Protein AF-A0A842VAX4-F1 (afdb_monomer)

Mean predicted aligned error: 12.34 Å

Sequence (120 aa):
MDNDHISPERADEILGNLKPKIVEIISPEQAKEFYLALPQMYAELTPVTNKFEIQEEEALDKVLTLLLDEIMDKQDFDLASEIMEKIQNSDDQKKLIDELQNKFPAEFQICLKRFSQKFA

Foldseek 3Di:
DDPLDDDPVNVCVLCVVCVVVVVVDDDPVSVLVSLCCVCVVPVSSVVVNVVVVVVVVVLLVQLLVQLLVLCVVVVVVVVSVVSVVCVVPDPDSVVSLVVCCVVPVPSSVVSVVVCVVVPD

Radius of gyration: 19.37 Å; Cα contacts (8 Å, |Δi|>4): 53; chains: 1; bounding box: 34×35×56 Å

Secondary structure (DSSP, 8-state):
-------HHHHHHHHHHHHHHHHT--SHHHHHHHHHHHHHH-GGGHHHHHHHHHHHHHHHHHHHHHHHHHHHHTT-HHHHHHHHHHHHH-S-HHHHHHHHHHH-HHHHHHHHHHHHHHH-

Structure (mmCIF, N/CA/C/O backbone):
data_AF-A0A842V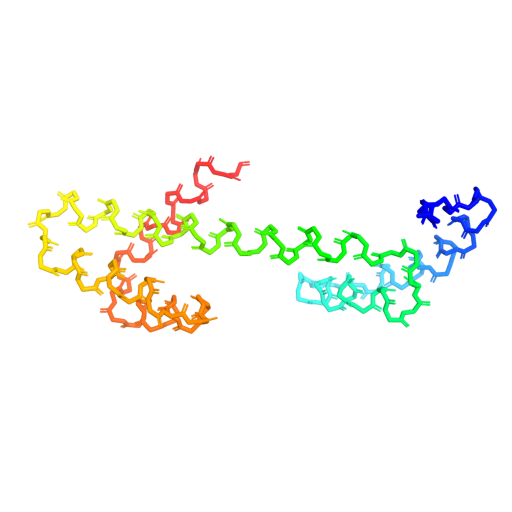AX4-F1
#
_entry.id   AF-A0A842VAX4-F1
#
loop_
_atom_site.group_PDB
_atom_site.id
_atom_site.type_symbol
_atom_site.label_atom_id
_atom_site.label_alt_id
_atom_site.label_comp_id
_atom_site.label_asym_id
_atom_site.label_entity_id
_atom_site.label_seq_id
_atom_site.pdbx_PDB_ins_code
_atom_site.Cartn_x
_atom_site.Cartn_y
_atom_site.Cartn_z
_atom_site.occupancy
_atom_site.B_iso_or_equiv
_atom_site.auth_seq_id
_atom_site.auth_comp_id
_atom_site.auth_asym_id
_atom_site.auth_atom_id
_atom_site.pdbx_PDB_model_num
ATOM 1 N N . MET A 1 1 ? 17.385 21.303 -16.553 1.00 41.19 1 MET A N 1
ATOM 2 C CA . MET A 1 1 ? 17.542 20.850 -17.947 1.00 41.19 1 MET A CA 1
ATOM 3 C C . MET A 1 1 ? 16.596 19.679 -18.084 1.00 41.19 1 MET A C 1
ATOM 5 O O . MET A 1 1 ? 16.877 18.647 -17.491 1.00 41.19 1 MET A O 1
ATOM 9 N N . ASP A 1 2 ? 15.452 19.895 -18.732 1.00 46.66 2 ASP A N 1
ATOM 10 C CA . ASP A 1 2 ? 14.432 18.867 -18.959 1.00 46.66 2 ASP A CA 1
ATOM 11 C C . ASP A 1 2 ? 14.942 17.897 -20.026 1.00 46.66 2 ASP A C 1
ATOM 13 O O . ASP A 1 2 ? 14.980 18.233 -21.208 1.00 46.66 2 ASP A O 1
ATOM 17 N N . ASN A 1 3 ? 15.377 16.713 -19.600 1.00 47.31 3 ASN A N 1
ATOM 18 C CA . ASN A 1 3 ? 15.771 15.612 -20.484 1.00 47.31 3 ASN A CA 1
ATOM 19 C C . ASN A 1 3 ? 14.737 14.468 -20.446 1.00 47.31 3 ASN A C 1
ATOM 21 O O . ASN A 1 3 ? 15.075 13.325 -20.727 1.00 47.31 3 ASN A O 1
ATOM 25 N N . ASP A 1 4 ? 13.471 14.772 -20.143 1.00 51.94 4 ASP A N 1
ATOM 26 C CA . ASP A 1 4 ? 12.365 13.797 -20.081 1.00 51.94 4 ASP A CA 1
ATOM 27 C C . ASP A 1 4 ? 11.736 13.495 -21.460 1.00 51.94 4 ASP A C 1
ATOM 29 O O . ASP A 1 4 ? 10.597 13.040 -21.562 1.00 51.94 4 ASP A O 1
ATOM 33 N N . HIS A 1 5 ? 12.455 13.750 -22.557 1.00 62.50 5 HIS A N 1
ATOM 34 C CA . HIS A 1 5 ? 11.970 13.455 -23.905 1.00 62.50 5 HIS A CA 1
ATOM 35 C C . HIS A 1 5 ? 12.553 12.140 -24.423 1.00 62.50 5 HIS A C 1
ATOM 37 O O . HIS A 1 5 ? 13.621 12.103 -25.031 1.00 62.50 5 HIS A O 1
ATOM 43 N N . ILE A 1 6 ? 11.801 11.055 -24.234 1.00 68.62 6 ILE A N 1
ATOM 44 C CA . ILE A 1 6 ? 11.994 9.835 -25.016 1.00 68.62 6 ILE A CA 1
ATOM 45 C C . ILE A 1 6 ? 11.598 10.109 -26.476 1.00 68.62 6 ILE A C 1
ATOM 47 O O . ILE A 1 6 ? 10.525 10.655 -26.748 1.00 68.62 6 ILE A O 1
ATOM 51 N N . SER A 1 7 ? 12.467 9.774 -27.433 1.00 76.19 7 SER A N 1
ATOM 52 C CA . SER A 1 7 ? 12.115 9.880 -28.853 1.00 76.19 7 SER A CA 1
ATOM 53 C C . SER A 1 7 ? 11.096 8.793 -29.229 1.00 76.19 7 SER A C 1
ATOM 55 O O . SER A 1 7 ? 11.115 7.716 -28.631 1.00 76.19 7 SER A O 1
ATOM 57 N N . PRO A 1 8 ? 10.222 9.016 -30.228 1.00 76.81 8 PRO A N 1
ATOM 58 C CA . PRO A 1 8 ? 9.275 7.992 -30.680 1.00 76.81 8 PRO A CA 1
ATOM 59 C C . PRO A 1 8 ? 9.959 6.673 -31.068 1.00 76.81 8 PRO A C 1
ATOM 61 O O . PRO A 1 8 ? 9.496 5.601 -30.699 1.00 76.81 8 PRO A O 1
ATOM 64 N N . GLU A 1 9 ? 11.118 6.758 -31.725 1.00 81.19 9 GLU A N 1
ATOM 65 C CA . GLU A 1 9 ? 11.935 5.601 -32.114 1.00 81.19 9 GLU A CA 1
ATOM 66 C C . GLU A 1 9 ? 12.441 4.821 -30.893 1.00 81.19 9 GLU A C 1
ATOM 68 O O . GLU A 1 9 ? 12.388 3.592 -30.861 1.00 81.19 9 GLU A O 1
ATOM 73 N N . ARG A 1 10 ? 12.881 5.539 -29.851 1.00 79.12 10 ARG A N 1
ATOM 74 C CA . ARG A 1 10 ? 13.325 4.937 -28.593 1.00 79.12 10 ARG A CA 1
ATOM 75 C C . ARG A 1 10 ? 12.157 4.317 -27.829 1.00 79.12 10 ARG A C 1
ATOM 77 O O . ARG A 1 10 ? 12.304 3.238 -27.266 1.00 79.12 10 ARG A O 1
ATOM 84 N N . ALA A 1 11 ? 10.990 4.958 -27.839 1.00 77.56 11 ALA A N 1
ATOM 85 C CA . ALA A 1 11 ? 9.779 4.412 -27.235 1.00 77.56 11 ALA A CA 1
ATOM 86 C C . ALA A 1 11 ? 9.355 3.099 -27.912 1.00 77.56 11 ALA A C 1
ATOM 88 O O . ALA A 1 11 ? 9.049 2.133 -27.214 1.00 77.56 11 ALA A O 1
ATOM 89 N N . ASP A 1 12 ? 9.409 3.027 -29.245 1.00 79.38 12 ASP A N 1
ATOM 90 C CA . ASP A 1 12 ? 9.112 1.804 -29.999 1.00 79.38 12 ASP A CA 1
ATOM 91 C C . ASP A 1 12 ? 10.121 0.681 -29.713 1.00 79.38 12 ASP A C 1
ATOM 93 O O . ASP A 1 12 ? 9.730 -0.479 -29.564 1.00 79.38 12 ASP A O 1
ATOM 97 N N . GLU A 1 13 ? 11.406 1.011 -29.564 1.00 81.25 13 GLU A N 1
ATOM 98 C CA . GLU A 1 13 ? 12.453 0.052 -29.195 1.00 81.25 13 GLU A CA 1
ATOM 99 C C . GLU A 1 13 ? 12.233 -0.527 -27.786 1.00 81.25 13 GLU A C 1
ATOM 101 O O . GLU A 1 13 ? 12.322 -1.743 -27.574 1.00 81.25 13 GLU A O 1
ATOM 106 N N . ILE A 1 14 ? 11.907 0.329 -26.813 1.00 81.94 14 ILE A N 1
ATOM 107 C CA . ILE A 1 14 ? 11.602 -0.090 -25.441 1.00 81.94 14 ILE A CA 1
ATOM 108 C C . ILE A 1 14 ? 10.331 -0.945 -25.427 1.00 81.94 14 ILE A C 1
ATOM 110 O O . ILE A 1 14 ? 10.335 -2.054 -24.892 1.00 81.94 14 ILE A O 1
ATOM 114 N N . LEU A 1 15 ? 9.253 -0.489 -26.070 1.00 79.00 15 LEU A N 1
ATOM 115 C CA . LEU A 1 15 ? 7.988 -1.225 -26.133 1.00 79.00 15 LEU A CA 1
ATOM 116 C C . LEU A 1 15 ? 8.134 -2.571 -26.852 1.00 79.00 15 LEU A C 1
ATOM 118 O O . LEU A 1 15 ? 7.530 -3.555 -26.423 1.00 79.00 15 LEU A O 1
ATOM 122 N N . GLY A 1 16 ? 8.946 -2.643 -27.909 1.00 82.00 16 GLY A N 1
ATOM 123 C CA . GLY A 1 16 ? 9.252 -3.884 -28.619 1.00 82.00 16 GLY A CA 1
ATOM 124 C C . GLY A 1 16 ? 9.943 -4.920 -27.731 1.00 82.00 16 GLY A C 1
ATOM 125 O O . GLY A 1 16 ? 9.597 -6.099 -27.784 1.00 82.00 16 GLY A O 1
ATOM 126 N N . ASN A 1 17 ? 10.856 -4.477 -26.863 1.00 82.50 17 ASN A N 1
ATOM 127 C CA . ASN A 1 17 ? 11.559 -5.340 -25.910 1.00 82.50 17 ASN A CA 1
ATOM 128 C C . ASN A 1 17 ? 10.714 -5.715 -24.679 1.00 82.50 17 ASN A C 1
ATOM 130 O O . ASN A 1 17 ? 10.880 -6.805 -24.129 1.00 82.50 17 ASN A O 1
ATOM 134 N N . LEU A 1 18 ? 9.817 -4.831 -24.229 1.00 80.56 18 LEU A N 1
ATOM 135 C CA . LEU A 1 18 ? 8.982 -5.058 -23.045 1.00 80.56 18 LEU A CA 1
ATOM 136 C C . LEU A 1 18 ? 7.735 -5.897 -23.337 1.00 80.56 18 LEU A C 1
ATOM 138 O O . LEU A 1 18 ? 7.360 -6.716 -22.503 1.00 80.56 18 LEU A O 1
ATOM 142 N N . LYS A 1 19 ? 7.112 -5.747 -24.514 1.00 77.81 19 LYS A N 1
ATOM 143 C CA . LYS A 1 19 ? 5.921 -6.517 -24.923 1.00 77.81 19 LYS A CA 1
ATOM 144 C C . LYS A 1 19 ? 6.021 -8.026 -24.669 1.00 77.81 19 LYS A C 1
ATOM 146 O O . LYS A 1 19 ? 5.106 -8.547 -24.037 1.00 77.81 19 LYS A O 1
ATOM 151 N N . PRO A 1 20 ? 7.073 -8.741 -25.112 1.00 76.31 20 PRO A N 1
ATOM 152 C CA . PRO A 1 20 ? 7.170 -10.178 -24.865 1.00 76.31 20 PRO A CA 1
ATOM 153 C C . PRO A 1 20 ? 7.283 -10.510 -23.371 1.00 76.31 20 PRO A C 1
ATOM 155 O O . PRO A 1 20 ? 6.690 -11.485 -22.932 1.00 76.31 20 PRO A O 1
ATOM 158 N N . LYS A 1 21 ? 7.951 -9.664 -22.576 1.00 76.00 21 LYS A N 1
ATOM 159 C CA . LYS A 1 21 ? 8.104 -9.859 -21.126 1.00 76.00 21 LYS A CA 1
ATOM 160 C C . LYS A 1 21 ? 6.809 -9.596 -20.350 1.00 76.00 21 LYS A C 1
ATOM 162 O O . LYS A 1 21 ? 6.549 -10.263 -19.361 1.00 76.00 21 LYS A O 1
ATOM 167 N N . ILE A 1 22 ? 5.975 -8.658 -20.810 1.00 72.44 22 ILE A N 1
ATOM 168 C CA . ILE A 1 22 ? 4.663 -8.371 -20.201 1.00 72.44 22 ILE A CA 1
ATOM 169 C C . ILE A 1 22 ? 3.708 -9.559 -20.365 1.00 72.44 22 ILE A C 1
ATOM 171 O O . ILE A 1 22 ? 2.925 -9.844 -19.466 1.00 72.44 22 ILE A O 1
ATOM 175 N N . VAL A 1 23 ? 3.786 -10.273 -21.493 1.00 71.44 23 VAL A N 1
ATOM 176 C CA . VAL A 1 23 ? 2.961 -11.468 -21.754 1.00 71.44 23 VAL A CA 1
ATOM 177 C C . VAL A 1 23 ? 3.271 -12.606 -20.770 1.00 71.44 23 VAL A C 1
ATOM 179 O O . VAL A 1 23 ? 2.414 -13.451 -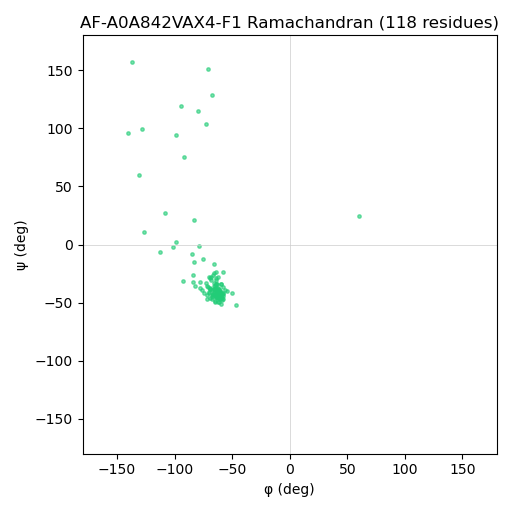20.528 1.00 71.44 23 VAL A O 1
ATOM 182 N N . GLU A 1 24 ? 4.465 -12.615 -20.176 1.00 73.62 24 GLU A N 1
ATOM 183 C CA . GLU A 1 24 ? 4.898 -13.624 -19.202 1.00 73.62 24 GLU A CA 1
ATOM 184 C C . GLU A 1 24 ? 4.446 -13.317 -17.762 1.00 73.62 24 GLU A C 1
ATOM 186 O O . GLU A 1 24 ? 4.586 -14.166 -16.882 1.00 73.62 24 GLU A O 1
ATOM 191 N N . ILE A 1 25 ? 3.873 -12.135 -17.510 1.00 75.94 25 ILE A N 1
ATOM 192 C CA . ILE A 1 25 ? 3.398 -11.726 -16.186 1.00 75.94 25 ILE A CA 1
ATOM 193 C C . ILE A 1 25 ? 2.041 -12.372 -15.911 1.00 75.94 25 ILE A C 1
ATOM 195 O O . ILE A 1 25 ? 1.040 -12.051 -16.553 1.00 75.94 25 ILE A O 1
ATOM 199 N N . ILE A 1 26 ? 1.997 -13.258 -14.918 1.00 76.81 26 ILE A N 1
ATOM 200 C CA . ILE A 1 26 ? 0.799 -14.039 -14.578 1.00 76.81 26 ILE A CA 1
ATOM 201 C C . ILE A 1 26 ? 0.192 -13.674 -13.219 1.00 76.81 26 ILE A C 1
ATOM 203 O O . ILE A 1 26 ? -0.890 -14.164 -12.895 1.00 76.81 26 ILE A O 1
ATOM 207 N N . SER A 1 27 ? 0.845 -12.812 -12.429 1.00 72.75 27 SER A N 1
ATOM 208 C CA . SER A 1 27 ? 0.314 -12.339 -11.144 1.00 72.75 27 SER A CA 1
ATOM 209 C C . SER A 1 27 ? 0.511 -10.832 -10.913 1.00 72.75 27 SER A C 1
ATOM 211 O O . SER A 1 27 ? 1.415 -10.227 -11.499 1.00 72.75 27 SER A O 1
ATOM 213 N N . PRO A 1 28 ? -0.310 -10.211 -10.042 1.00 71.00 28 PRO A N 1
ATOM 214 C CA . PRO A 1 28 ? -0.140 -8.814 -9.633 1.00 71.00 28 PRO A CA 1
ATOM 215 C C . PRO A 1 28 ? 1.228 -8.517 -9.001 1.00 71.00 28 PRO A C 1
ATOM 217 O O . PRO A 1 28 ? 1.801 -7.458 -9.250 1.00 71.00 28 PRO A O 1
ATOM 220 N N . GLU A 1 29 ? 1.786 -9.447 -8.224 1.00 70.81 29 GLU A N 1
ATOM 221 C CA . GLU A 1 29 ? 3.109 -9.310 -7.603 1.00 70.81 29 GLU A CA 1
ATOM 222 C C . GLU A 1 29 ? 4.220 -9.290 -8.656 1.00 70.81 29 GLU A C 1
ATOM 224 O O . GLU A 1 29 ? 5.086 -8.420 -8.618 1.00 70.81 29 GLU A O 1
ATOM 229 N N . GLN A 1 30 ? 4.149 -10.177 -9.652 1.00 71.69 30 GLN A N 1
ATOM 230 C CA . GLN A 1 30 ? 5.088 -10.170 -10.776 1.00 71.69 30 GLN A CA 1
ATOM 231 C C . GLN A 1 30 ? 4.965 -8.898 -11.613 1.00 71.69 30 GLN A C 1
ATOM 233 O O . GLN A 1 30 ? 5.971 -8.369 -12.079 1.00 71.69 30 GLN A O 1
ATOM 238 N N . ALA A 1 31 ? 3.744 -8.380 -11.788 1.00 71.44 31 ALA A N 1
ATOM 239 C CA . ALA A 1 31 ? 3.533 -7.106 -12.463 1.00 71.44 31 ALA A CA 1
ATOM 240 C C . ALA A 1 31 ? 4.244 -5.983 -11.708 1.00 71.44 31 ALA A C 1
ATOM 242 O O . ALA A 1 31 ? 4.977 -5.201 -12.307 1.00 71.44 31 ALA A O 1
ATOM 243 N N . LYS A 1 32 ? 4.080 -5.944 -10.384 1.00 70.00 32 LYS A N 1
ATOM 244 C CA . LYS A 1 32 ? 4.733 -4.963 -9.522 1.00 70.00 32 LYS A CA 1
ATOM 245 C C . LYS A 1 32 ? 6.256 -5.044 -9.620 1.00 70.00 32 LYS A C 1
ATOM 247 O O . LYS A 1 32 ? 6.888 -4.029 -9.889 1.00 70.00 32 LYS A O 1
ATOM 252 N N . GLU A 1 33 ? 6.840 -6.229 -9.459 1.00 76.06 33 GLU A N 1
ATOM 253 C CA . GLU A 1 33 ? 8.291 -6.429 -9.587 1.00 76.06 33 GLU A CA 1
ATOM 254 C C . GLU A 1 33 ? 8.804 -6.008 -10.968 1.00 76.06 33 GLU A C 1
ATOM 256 O O . GLU A 1 33 ? 9.828 -5.333 -11.076 1.00 76.06 33 GLU A O 1
ATOM 261 N N . PHE A 1 34 ? 8.060 -6.343 -12.023 1.00 79.69 34 PHE A N 1
ATOM 262 C CA . PHE A 1 34 ? 8.386 -5.946 -13.384 1.00 79.69 34 PHE A CA 1
ATOM 263 C C . PHE A 1 34 ? 8.402 -4.423 -13.548 1.00 79.69 34 PHE A C 1
ATOM 265 O O . PHE A 1 34 ? 9.386 -3.887 -14.054 1.00 79.69 34 PHE A O 1
ATOM 272 N N . TYR A 1 35 ? 7.357 -3.720 -13.094 1.00 71.81 35 TYR A N 1
ATOM 273 C CA . TYR A 1 35 ? 7.272 -2.260 -13.195 1.00 71.81 35 TYR A CA 1
ATOM 274 C C . TYR A 1 35 ? 8.337 -1.550 -12.348 1.00 71.81 35 TYR A C 1
ATOM 276 O O . TYR A 1 35 ? 8.944 -0.602 -12.840 1.00 71.81 35 TYR A O 1
ATOM 284 N N . LEU A 1 36 ? 8.629 -2.042 -11.137 1.00 73.06 36 LEU A N 1
ATOM 285 C CA . LEU A 1 36 ? 9.693 -1.508 -10.272 1.00 73.06 36 LEU A CA 1
ATOM 286 C C . LEU A 1 36 ? 11.103 -1.728 -10.854 1.00 73.06 36 LEU A C 1
ATOM 288 O O . LEU A 1 36 ? 12.021 -0.959 -10.573 1.00 73.06 36 LEU A O 1
ATOM 292 N N . ALA A 1 37 ? 11.294 -2.758 -11.684 1.00 76.44 37 ALA A N 1
ATOM 293 C CA . ALA A 1 37 ? 12.565 -3.033 -12.351 1.00 76.44 37 ALA A CA 1
ATOM 294 C C . ALA A 1 37 ? 12.777 -2.214 -13.642 1.00 76.44 37 ALA A C 1
ATOM 296 O O . ALA A 1 37 ? 13.906 -2.124 -14.132 1.00 76.44 37 ALA A O 1
ATOM 297 N N . LEU A 1 38 ? 11.729 -1.597 -14.207 1.00 77.19 38 LEU A N 1
ATOM 298 C CA . LEU A 1 38 ? 11.827 -0.838 -15.462 1.00 77.19 38 LEU A CA 1
ATOM 299 C C . LEU A 1 38 ? 12.834 0.325 -15.417 1.00 77.19 38 LEU A C 1
ATOM 301 O O . LEU A 1 38 ? 13.601 0.429 -16.374 1.00 77.19 38 LEU A O 1
ATOM 305 N N . PRO A 1 39 ? 12.927 1.151 -14.355 1.00 72.19 39 PRO A N 1
ATOM 306 C CA . PRO A 1 39 ? 13.912 2.236 -14.278 1.00 72.19 39 PRO A CA 1
ATOM 307 C C . PRO A 1 39 ? 15.359 1.762 -14.253 1.00 72.19 39 PRO A C 1
ATOM 309 O O . PRO A 1 39 ? 16.251 2.473 -14.707 1.00 72.19 39 PRO A O 1
ATOM 312 N N . GLN A 1 40 ? 15.599 0.557 -13.727 1.00 74.31 40 GLN A N 1
ATOM 313 C CA . GLN A 1 40 ? 16.939 -0.031 -13.679 1.00 74.31 40 GLN A CA 1
ATOM 314 C C . GLN A 1 40 ? 17.420 -0.425 -15.081 1.00 74.31 40 GLN A C 1
ATOM 316 O O . GLN A 1 40 ? 18.619 -0.427 -15.350 1.00 74.31 40 GLN A O 1
ATOM 321 N N . MET A 1 41 ? 16.484 -0.742 -15.981 1.00 73.44 41 MET A N 1
ATOM 322 C CA . MET A 1 41 ? 16.765 -1.067 -17.381 1.00 73.44 41 MET A CA 1
ATOM 323 C C . MET A 1 41 ? 16.671 0.155 -18.304 1.00 73.44 41 MET A C 1
ATOM 325 O O . MET A 1 41 ? 17.383 0.221 -19.305 1.00 73.44 41 MET A O 1
ATOM 329 N N . TYR A 1 42 ? 15.804 1.110 -17.969 1.00 78.31 42 TYR A N 1
ATOM 330 C CA . TYR A 1 42 ? 15.489 2.289 -18.767 1.00 78.31 42 TYR A CA 1
ATOM 331 C C . TYR A 1 42 ? 15.335 3.501 -17.847 1.00 78.31 42 TYR A C 1
ATOM 333 O O . TYR A 1 42 ? 14.261 3.750 -17.298 1.00 78.31 42 TYR A O 1
ATOM 341 N N . ALA A 1 43 ? 16.407 4.281 -17.695 1.00 71.19 43 ALA A N 1
ATOM 342 C CA . ALA A 1 43 ? 16.406 5.485 -16.861 1.00 71.19 43 ALA A CA 1
ATOM 343 C C . ALA A 1 43 ? 15.333 6.505 -17.296 1.00 71.19 43 ALA A C 1
ATOM 345 O O . ALA A 1 43 ? 14.856 7.287 -16.474 1.00 71.19 43 ALA A O 1
ATOM 346 N N . GLU A 1 44 ? 14.891 6.458 -18.559 1.00 70.06 44 GLU A N 1
ATOM 347 C CA . GLU A 1 44 ? 13.805 7.295 -19.082 1.00 70.06 44 GLU A CA 1
ATOM 348 C C . GLU A 1 44 ? 12.432 6.973 -18.445 1.00 70.06 44 GLU A C 1
ATOM 350 O O . GLU A 1 44 ? 11.507 7.778 -18.523 1.00 70.06 44 GLU A O 1
ATOM 355 N N . LEU A 1 45 ? 12.283 5.812 -17.791 1.00 68.75 45 LEU A N 1
ATOM 356 C CA . LEU A 1 45 ? 11.046 5.361 -17.135 1.00 68.75 45 LEU A CA 1
ATOM 357 C C . LEU A 1 45 ? 11.029 5.607 -15.616 1.00 68.75 45 LEU A C 1
ATOM 359 O O . LEU A 1 45 ? 10.044 5.280 -14.951 1.00 68.75 45 LEU A O 1
ATOM 363 N N . THR A 1 46 ? 12.077 6.227 -15.062 1.00 63.25 46 THR A N 1
ATOM 364 C CA . THR A 1 46 ? 12.170 6.600 -13.636 1.00 63.25 46 THR A CA 1
ATOM 365 C C . THR A 1 46 ? 10.938 7.367 -13.115 1.00 63.25 46 THR A C 1
ATOM 367 O O . THR A 1 46 ? 10.434 7.008 -12.049 1.00 63.25 46 THR A O 1
ATOM 370 N N . PRO A 1 47 ? 10.349 8.335 -13.856 1.00 61.53 47 PRO A N 1
ATOM 371 C CA . PRO A 1 47 ? 9.162 9.062 -13.388 1.00 61.53 47 PRO A CA 1
ATOM 372 C C . PRO A 1 47 ? 7.927 8.174 -13.168 1.00 61.53 47 PRO A C 1
AT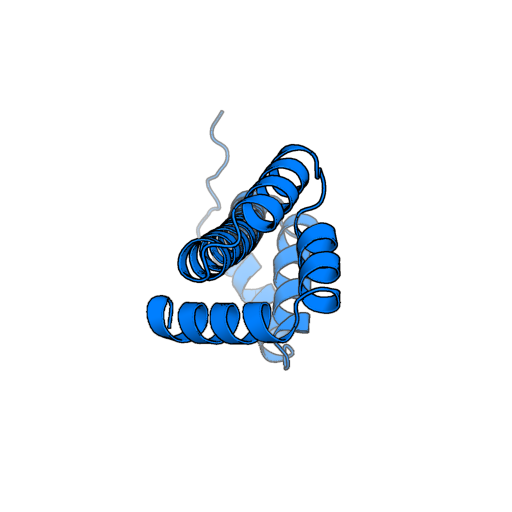OM 374 O O . PRO A 1 47 ? 7.074 8.484 -12.338 1.00 61.53 47 PRO A O 1
ATOM 377 N N . VAL A 1 48 ? 7.815 7.060 -13.901 1.00 60.62 48 VAL A N 1
ATOM 378 C CA . VAL A 1 48 ? 6.679 6.131 -13.795 1.00 60.62 48 VAL A CA 1
ATOM 379 C C . VAL A 1 48 ? 6.743 5.346 -12.488 1.00 60.62 48 VAL A C 1
ATOM 381 O O . VAL A 1 48 ? 5.712 5.103 -11.872 1.00 60.62 48 VAL A O 1
ATOM 384 N N . THR A 1 49 ? 7.945 5.000 -12.032 1.00 58.25 49 THR A N 1
ATOM 385 C CA . THR A 1 49 ? 8.133 4.222 -10.797 1.00 58.25 49 THR A CA 1
ATOM 386 C C . THR A 1 49 ? 7.893 5.072 -9.565 1.00 58.25 49 THR A C 1
ATOM 388 O O . THR A 1 49 ? 7.123 4.663 -8.704 1.00 58.25 49 THR A O 1
ATOM 391 N N . ASN A 1 50 ? 8.376 6.317 -9.575 1.00 59.06 50 ASN A N 1
ATOM 392 C CA . ASN A 1 50 ? 8.027 7.297 -8.549 1.00 59.06 50 ASN A CA 1
ATOM 393 C C . ASN A 1 50 ? 6.505 7.478 -8.446 1.00 59.06 50 ASN A C 1
ATOM 395 O O . ASN A 1 50 ? 5.962 7.572 -7.355 1.00 59.06 50 ASN A O 1
ATOM 399 N N . LYS A 1 51 ? 5.782 7.479 -9.575 1.00 61.62 51 LYS A N 1
ATOM 400 C CA . LYS A 1 51 ? 4.316 7.573 -9.567 1.00 61.62 51 LYS A CA 1
ATOM 401 C C . LYS A 1 51 ? 3.646 6.351 -8.926 1.00 61.62 51 LYS A C 1
ATOM 403 O O . LYS A 1 51 ? 2.644 6.528 -8.243 1.00 61.62 51 LYS A O 1
ATOM 408 N N . PHE A 1 52 ? 4.162 5.141 -9.140 1.00 60.91 52 PHE A N 1
ATOM 409 C CA . PHE A 1 52 ? 3.634 3.932 -8.495 1.00 60.91 52 PHE A CA 1
ATOM 410 C C . PHE A 1 52 ? 3.927 3.899 -6.995 1.00 60.91 52 PHE A C 1
ATOM 412 O O . PHE A 1 52 ? 3.034 3.566 -6.224 1.00 60.91 52 PHE A O 1
ATOM 419 N N . GLU A 1 53 ? 5.135 4.282 -6.584 1.00 63.91 53 GLU A N 1
ATOM 420 C CA . GLU A 1 53 ? 5.514 4.377 -5.170 1.00 63.91 53 GLU A CA 1
ATOM 421 C C . GLU A 1 53 ? 4.661 5.422 -4.440 1.00 63.91 53 GLU A C 1
ATOM 423 O O . GLU A 1 53 ? 4.059 5.105 -3.419 1.00 63.91 53 GLU A O 1
ATOM 428 N N . ILE A 1 54 ? 4.482 6.609 -5.033 1.00 68.75 54 ILE A N 1
ATOM 429 C CA . ILE A 1 54 ? 3.598 7.660 -4.500 1.00 68.75 54 ILE A CA 1
ATOM 430 C C . ILE A 1 54 ? 2.148 7.168 -4.408 1.00 68.75 54 ILE A C 1
ATOM 432 O O . ILE A 1 54 ? 1.476 7.403 -3.411 1.00 68.75 54 ILE A O 1
ATOM 436 N N . GLN A 1 55 ? 1.639 6.465 -5.426 1.00 66.38 55 GLN A N 1
ATOM 437 C CA . GLN A 1 55 ? 0.280 5.912 -5.384 1.00 66.38 55 GLN A CA 1
ATOM 438 C C . GLN A 1 55 ? 0.113 4.825 -4.316 1.00 66.38 55 GLN A C 1
ATOM 440 O O . GLN A 1 55 ? -0.975 4.690 -3.754 1.00 66.38 55 GLN A O 1
ATOM 445 N N . GLU A 1 56 ? 1.161 4.044 -4.050 1.00 67.56 56 GLU A N 1
ATOM 446 C CA . GLU A 1 56 ? 1.167 3.050 -2.982 1.00 67.56 56 GLU A CA 1
ATOM 447 C C . GLU A 1 56 ? 1.164 3.733 -1.608 1.00 67.56 56 GLU A C 1
ATOM 449 O O . GLU A 1 56 ? 0.321 3.392 -0.783 1.00 67.56 56 GLU A O 1
ATOM 454 N N . GLU A 1 57 ? 2.004 4.745 -1.390 1.00 68.12 57 GLU A N 1
ATOM 455 C CA . GLU A 1 57 ? 2.000 5.566 -0.168 1.00 68.12 57 GLU A CA 1
ATOM 456 C C . GLU A 1 57 ? 0.646 6.254 0.057 1.00 68.12 57 GLU A C 1
ATOM 458 O O . GLU A 1 57 ? 0.043 6.107 1.118 1.00 68.12 57 GLU A O 1
ATOM 463 N N . GLU A 1 58 ? 0.077 6.892 -0.969 1.00 73.94 58 GLU A N 1
ATOM 464 C CA . GLU A 1 58 ? -1.253 7.508 -0.884 1.00 73.94 58 GLU A CA 1
ATOM 465 C C . GLU A 1 58 ? -2.357 6.492 -0.547 1.00 73.94 58 GLU A C 1
ATOM 467 O O . GLU A 1 58 ? -3.357 6.833 0.095 1.00 73.94 58 GLU A O 1
ATOM 472 N N . ALA A 1 59 ? -2.234 5.247 -1.016 1.00 73.81 59 ALA A N 1
ATOM 473 C CA . ALA A 1 59 ? -3.181 4.190 -0.685 1.00 73.81 59 ALA A CA 1
ATOM 474 C C . ALA A 1 59 ? -3.048 3.761 0.783 1.00 73.81 59 ALA A C 1
ATOM 476 O O . ALA A 1 59 ? -4.070 3.570 1.447 1.00 73.81 59 ALA A O 1
ATOM 477 N N . LEU A 1 60 ? -1.820 3.657 1.300 1.00 76.69 60 LEU A N 1
ATOM 478 C CA . LEU A 1 60 ? -1.550 3.344 2.707 1.00 76.69 60 LEU A CA 1
ATOM 479 C C . LEU A 1 60 ? -2.081 4.459 3.623 1.00 76.69 60 LEU A C 1
ATOM 481 O O . LEU A 1 60 ? -2.822 4.170 4.566 1.00 76.69 60 LEU A O 1
ATOM 485 N N . ASP A 1 61 ? -1.836 5.725 3.283 1.00 77.62 61 ASP A N 1
ATOM 486 C CA . ASP A 1 61 ? -2.373 6.891 3.999 1.00 77.62 61 ASP A CA 1
ATOM 487 C C . ASP A 1 61 ? -3.90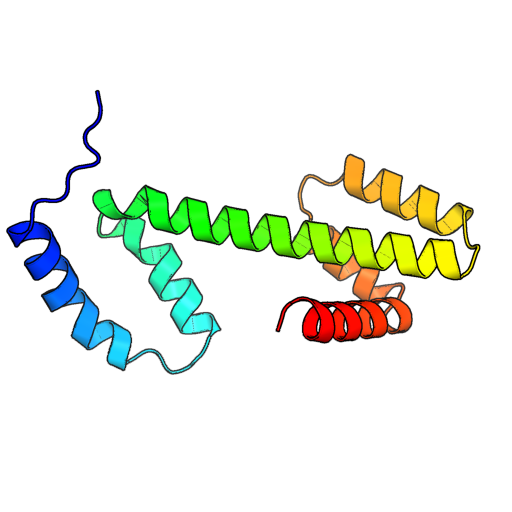7 6.897 4.054 1.00 77.62 61 ASP A C 1
ATOM 489 O O . ASP A 1 61 ? -4.520 7.164 5.095 1.00 77.62 61 ASP A O 1
ATOM 493 N N . LYS A 1 62 ? -4.565 6.558 2.939 1.00 81.56 62 LYS A N 1
ATOM 494 C CA . LYS A 1 62 ? -6.032 6.445 2.892 1.00 81.56 62 LYS A CA 1
ATOM 495 C C . LYS A 1 62 ? -6.549 5.326 3.790 1.00 81.56 62 LYS A C 1
ATOM 497 O O . LYS A 1 62 ? -7.582 5.507 4.434 1.00 81.56 62 LYS A O 1
ATOM 502 N N . VAL A 1 63 ? -5.861 4.185 3.846 1.00 80.62 63 VAL A N 1
ATOM 503 C CA . VAL A 1 63 ? -6.230 3.076 4.739 1.00 80.62 63 VAL A CA 1
ATOM 504 C C . VAL A 1 63 ? -6.092 3.495 6.205 1.00 80.62 63 VAL A C 1
ATOM 506 O O . VAL A 1 63 ? -7.008 3.247 6.988 1.00 80.62 63 VAL A O 1
ATOM 509 N N . LEU A 1 64 ? -5.010 4.190 6.564 1.00 81.62 64 LEU A N 1
ATOM 510 C CA . LEU A 1 64 ? -4.792 4.715 7.916 1.00 81.62 64 LEU A CA 1
ATOM 511 C C . LEU A 1 64 ? -5.852 5.750 8.316 1.00 81.62 64 LEU A C 1
ATOM 513 O O . LEU A 1 64 ? -6.374 5.704 9.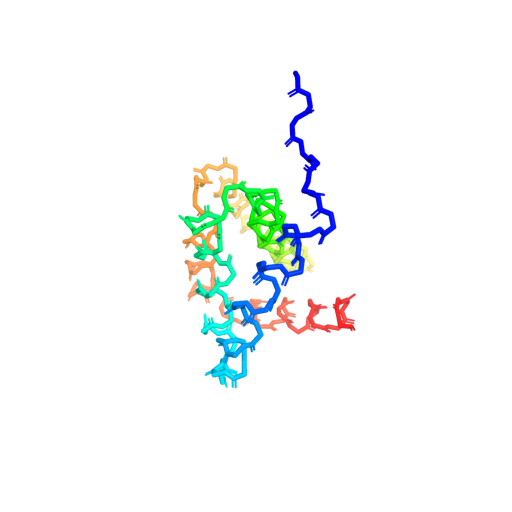429 1.00 81.62 64 LEU A O 1
ATOM 517 N N . THR A 1 65 ? -6.228 6.635 7.393 1.00 83.81 65 THR A N 1
ATOM 518 C CA . THR A 1 65 ? -7.290 7.630 7.614 1.00 83.81 65 THR A CA 1
ATOM 519 C C . THR A 1 65 ? -8.642 6.958 7.858 1.00 83.81 65 THR A C 1
ATOM 521 O O . THR A 1 65 ? -9.337 7.293 8.811 1.00 83.81 65 THR A O 1
ATOM 524 N N . LEU A 1 66 ? -9.001 5.957 7.045 1.00 83.69 66 LEU A N 1
ATOM 525 C CA . LEU A 1 66 ? -10.250 5.207 7.223 1.00 83.69 66 LEU A CA 1
ATOM 526 C C . LEU A 1 66 ? -10.283 4.436 8.548 1.00 83.69 66 LEU A C 1
ATOM 528 O O . LEU A 1 66 ? -11.353 4.297 9.140 1.00 83.69 66 LEU A O 1
ATOM 532 N N . LEU A 1 67 ? -9.130 3.947 9.009 1.00 81.69 67 LEU A N 1
ATOM 533 C CA . LEU A 1 67 ? -9.006 3.292 10.306 1.00 81.69 67 LEU A CA 1
ATOM 534 C C . LEU A 1 67 ? -9.230 4.273 11.457 1.00 81.69 67 LEU A C 1
ATOM 536 O O . LEU A 1 67 ? -9.972 3.953 12.384 1.00 81.69 67 LEU A O 1
ATOM 540 N N . LEU A 1 68 ? -8.633 5.464 11.386 1.00 83.69 68 LEU A N 1
ATOM 541 C CA . LEU A 1 68 ? -8.879 6.524 12.362 1.00 83.69 68 LEU A CA 1
ATOM 542 C C . LEU A 1 68 ? -10.356 6.920 12.400 1.00 83.69 68 LEU A C 1
ATOM 544 O O . LEU A 1 68 ? -10.924 6.999 13.486 1.00 83.69 68 LEU A O 1
ATOM 548 N N . ASP A 1 69 ? -10.988 7.097 11.239 1.00 83.44 69 ASP A N 1
ATOM 549 C CA . ASP A 1 69 ? -12.416 7.411 11.149 1.00 83.44 69 ASP A CA 1
ATOM 550 C C . ASP A 1 69 ? -13.276 6.324 11.813 1.00 83.44 69 ASP A C 1
ATOM 552 O O . ASP A 1 69 ? -14.156 6.638 12.608 1.00 83.44 69 ASP A O 1
ATOM 556 N N . GLU A 1 70 ? -13.003 5.040 11.556 1.00 83.75 70 GLU A N 1
ATOM 557 C CA . GLU A 1 70 ? -13.754 3.925 12.156 1.00 83.75 70 GLU A CA 1
ATOM 558 C C . GLU A 1 70 ? -13.595 3.865 13.687 1.00 83.75 70 GLU A C 1
ATOM 560 O O . GLU A 1 70 ? -14.525 3.502 14.407 1.00 83.75 70 GLU A O 1
ATOM 565 N N . ILE A 1 71 ? -12.423 4.228 14.203 1.00 82.19 71 ILE A N 1
ATOM 566 C CA . ILE A 1 71 ? -12.141 4.245 15.644 1.00 82.19 71 ILE A CA 1
ATOM 567 C C . ILE A 1 71 ? -12.787 5.465 16.309 1.00 82.19 71 ILE A C 1
ATOM 569 O O . ILE A 1 71 ? -13.377 5.343 17.386 1.00 82.19 71 ILE A O 1
ATOM 573 N N . MET A 1 72 ? -12.767 6.621 15.640 1.00 81.81 72 MET A N 1
ATOM 574 C CA . MET A 1 72 ? -13.503 7.807 16.079 1.00 81.81 72 MET A CA 1
ATOM 575 C C . MET A 1 72 ? -15.022 7.586 16.050 1.00 81.81 72 MET A C 1
ATOM 577 O O . MET A 1 72 ? -15.706 8.000 16.987 1.00 81.81 72 MET A O 1
ATOM 581 N N . ASP A 1 73 ? -15.553 6.878 15.047 1.00 83.62 73 ASP A N 1
ATOM 582 C CA . ASP A 1 73 ? -16.968 6.478 14.968 1.00 83.62 73 ASP A CA 1
ATOM 583 C C . ASP A 1 73 ? -17.373 5.601 16.169 1.00 83.62 73 ASP A C 1
ATOM 585 O O . ASP A 1 73 ? -18.494 5.696 16.678 1.00 83.62 73 ASP A O 1
ATOM 589 N N . LYS A 1 74 ? -16.443 4.778 16.671 1.00 81.88 74 LYS A N 1
ATOM 590 C CA . LYS A 1 74 ? -16.607 3.967 17.889 1.00 81.88 74 LYS A CA 1
ATOM 591 C C . LYS A 1 74 ? -16.428 4.753 19.190 1.00 81.88 74 LYS A C 1
ATOM 593 O O . LYS A 1 74 ? -16.618 4.180 20.261 1.00 81.88 74 LYS A O 1
ATOM 598 N N . GLN A 1 75 ? -16.120 6.048 19.102 1.00 82.50 75 GLN A N 1
ATOM 599 C CA . GLN A 1 75 ? -15.855 6.947 20.230 1.00 82.50 75 GLN A CA 1
ATOM 600 C C . GLN A 1 75 ? -14.661 6.512 21.097 1.00 82.50 75 GLN A C 1
ATOM 602 O O . GLN A 1 75 ? -14.580 6.877 22.270 1.00 82.50 75 GLN A O 1
ATOM 607 N N . ASP A 1 76 ? -13.721 5.757 20.524 1.00 80.88 76 ASP A N 1
ATOM 608 C CA . ASP A 1 76 ? -12.497 5.336 21.206 1.00 80.88 76 ASP A CA 1
ATOM 609 C C . ASP A 1 76 ? -11.374 6.354 20.946 1.00 80.88 76 ASP A C 1
ATOM 611 O O . ASP A 1 76 ? -10.489 6.180 20.105 1.00 80.88 76 ASP A O 1
ATOM 615 N N . PHE A 1 77 ? -11.471 7.494 21.634 1.00 82.44 77 PHE A N 1
ATOM 616 C CA . PHE A 1 77 ? -10.564 8.633 21.452 1.00 82.44 77 PHE A CA 1
ATOM 617 C C . PHE A 1 77 ? -9.134 8.353 21.931 1.00 82.44 77 PHE A C 1
ATOM 619 O O . PHE A 1 77 ? -8.184 8.929 21.390 1.00 82.44 77 PHE A O 1
ATOM 626 N N . ASP A 1 78 ? -8.979 7.466 22.917 1.00 81.00 78 ASP A N 1
ATOM 627 C CA . ASP A 1 78 ? -7.673 7.052 23.431 1.00 81.00 78 ASP A CA 1
ATOM 628 C C . ASP A 1 78 ? -6.926 6.257 22.355 1.00 81.00 78 ASP A C 1
ATOM 630 O O . ASP A 1 78 ? -5.780 6.571 22.023 1.00 81.00 78 ASP A O 1
ATOM 634 N N . LEU A 1 79 ? -7.611 5.300 21.720 1.00 79.31 79 LEU A N 1
ATOM 635 C CA . LEU A 1 79 ? -7.041 4.518 20.631 1.00 79.31 79 LEU A CA 1
ATOM 636 C C . LEU A 1 79 ? -6.781 5.362 19.373 1.00 79.31 79 LEU A C 1
ATOM 638 O O . LEU A 1 79 ? -5.746 5.199 18.723 1.00 79.31 79 LEU A O 1
ATOM 642 N N . ALA A 1 80 ? -7.681 6.291 19.037 1.00 82.50 80 ALA A N 1
ATOM 643 C CA . ALA A 1 80 ? -7.477 7.214 17.920 1.00 82.50 80 ALA A CA 1
ATOM 644 C C . ALA A 1 80 ? -6.221 8.081 18.119 1.00 82.50 80 ALA A C 1
ATOM 646 O O . ALA A 1 80 ? -5.457 8.296 17.176 1.00 82.50 80 ALA A O 1
ATOM 647 N N . SER A 1 81 ? -5.977 8.534 19.353 1.00 83.50 81 SER A N 1
ATOM 648 C CA . SER A 1 81 ? -4.779 9.305 19.701 1.00 83.50 81 SER A CA 1
ATOM 649 C C . SER A 1 81 ? -3.511 8.456 19.597 1.00 83.50 81 SER A C 1
ATOM 651 O O . SER A 1 81 ? -2.538 8.901 18.992 1.00 83.50 81 SER A O 1
ATOM 653 N N . GLU A 1 82 ? -3.536 7.212 20.093 1.00 83.31 82 GLU A N 1
ATOM 654 C CA . GLU A 1 82 ? -2.405 6.278 19.980 1.00 83.31 82 GLU A CA 1
ATOM 655 C C . GLU A 1 82 ? -2.041 6.002 18.511 1.00 83.31 82 GLU A C 1
ATOM 657 O O . GLU A 1 82 ? -0.865 5.941 18.146 1.00 83.31 82 GLU A O 1
ATOM 662 N N . ILE A 1 83 ? -3.041 5.839 17.643 1.00 80.38 83 ILE A N 1
ATOM 663 C CA . ILE A 1 83 ? -2.820 5.583 16.216 1.00 80.38 83 ILE A CA 1
ATOM 664 C C . ILE A 1 83 ? -2.306 6.834 15.507 1.00 80.38 83 ILE A C 1
ATOM 666 O O . ILE A 1 83 ? -1.348 6.724 14.747 1.00 80.38 83 ILE A O 1
ATOM 670 N N . MET A 1 84 ? -2.869 8.016 15.777 1.00 83.56 84 MET A N 1
ATOM 671 C CA . MET A 1 84 ? -2.354 9.273 15.220 1.00 83.56 84 MET A CA 1
ATOM 672 C C . MET A 1 84 ? -0.890 9.508 15.598 1.00 83.56 84 MET A C 1
ATOM 674 O O . MET A 1 84 ? -0.086 9.859 14.736 1.00 83.56 84 MET A O 1
ATOM 678 N N . GLU A 1 85 ? -0.529 9.272 16.860 1.00 84.38 85 GLU A N 1
ATOM 679 C CA . GLU A 1 85 ? 0.849 9.423 17.328 1.00 84.38 85 GLU A CA 1
ATOM 680 C C . GLU A 1 85 ? 1.790 8.430 16.634 1.00 84.38 85 GLU A C 1
ATOM 682 O O . GLU A 1 85 ? 2.904 8.788 16.252 1.00 84.38 85 GLU A O 1
ATOM 687 N N . LYS A 1 86 ? 1.344 7.194 16.389 1.00 80.69 86 LYS A N 1
ATOM 688 C CA . LYS A 1 86 ? 2.135 6.223 15.622 1.00 80.69 86 LYS A CA 1
ATOM 689 C C . LYS A 1 86 ? 2.263 6.576 14.147 1.00 80.69 86 LYS A C 1
ATOM 691 O O . LYS A 1 86 ? 3.331 6.360 13.591 1.00 80.69 86 LYS A O 1
ATOM 696 N N . ILE A 1 87 ? 1.219 7.118 13.521 1.00 80.25 87 ILE A N 1
ATOM 697 C CA . ILE A 1 87 ? 1.277 7.573 12.124 1.00 80.25 87 ILE A CA 1
ATOM 698 C C . ILE A 1 87 ? 2.294 8.708 11.988 1.00 80.25 87 ILE A C 1
ATOM 700 O O . ILE A 1 87 ? 3.105 8.688 11.072 1.00 80.25 87 ILE A O 1
ATOM 704 N N . GLN A 1 88 ? 2.297 9.663 12.923 1.00 78.25 88 GLN A N 1
ATOM 705 C CA . GLN A 1 8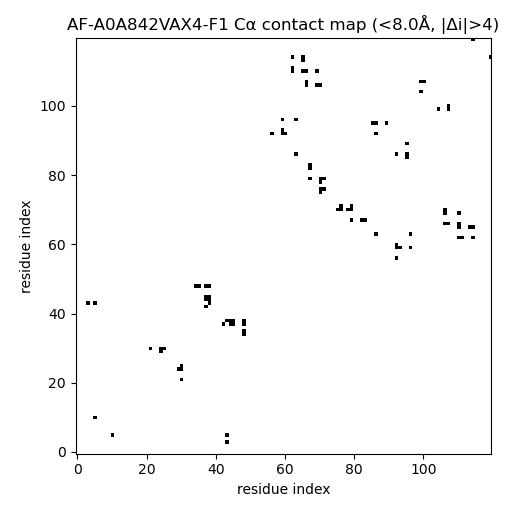8 ? 3.233 10.793 12.900 1.00 78.25 88 GLN A CA 1
ATOM 706 C C . GLN A 1 88 ? 4.689 10.394 13.165 1.00 78.25 88 GLN A C 1
ATOM 708 O O . GLN A 1 88 ? 5.594 11.058 12.667 1.00 78.25 88 GLN A O 1
ATOM 713 N N . ASN A 1 89 ? 4.917 9.341 13.955 1.00 78.81 89 ASN A N 1
ATOM 714 C CA . ASN A 1 89 ? 6.254 8.914 14.373 1.00 78.81 89 ASN A CA 1
ATOM 715 C C . ASN A 1 89 ? 6.806 7.713 13.582 1.00 78.81 89 ASN A C 1
ATOM 717 O O . ASN A 1 89 ? 7.916 7.268 13.874 1.00 78.81 89 ASN A O 1
ATOM 721 N N . SER A 1 90 ? 6.048 7.143 12.638 1.00 74.88 90 SER A N 1
ATOM 722 C CA . SER A 1 90 ? 6.502 5.991 11.852 1.00 74.88 90 SER A CA 1
ATOM 723 C C . SER A 1 90 ? 7.118 6.429 10.530 1.00 74.88 90 SER A C 1
ATOM 725 O O . SER A 1 90 ? 6.429 6.967 9.669 1.00 74.88 90 SER A O 1
ATOM 727 N N . ASP A 1 91 ? 8.394 6.097 10.338 1.00 71.19 91 ASP A N 1
ATOM 728 C CA . ASP A 1 91 ? 9.084 6.239 9.049 1.00 71.19 91 ASP A CA 1
ATOM 729 C C . ASP A 1 91 ? 8.669 5.148 8.037 1.00 71.19 91 ASP A C 1
ATOM 731 O O . ASP A 1 91 ? 8.984 5.242 6.854 1.00 71.19 91 ASP A O 1
ATOM 735 N N . ASP A 1 92 ? 7.968 4.099 8.491 1.00 78.62 92 ASP A N 1
ATOM 736 C CA . ASP A 1 92 ? 7.496 2.984 7.664 1.00 78.62 92 ASP A CA 1
ATOM 737 C C . ASP A 1 92 ? 5.994 2.748 7.883 1.00 78.62 92 ASP A C 1
ATOM 739 O O . ASP A 1 92 ? 5.5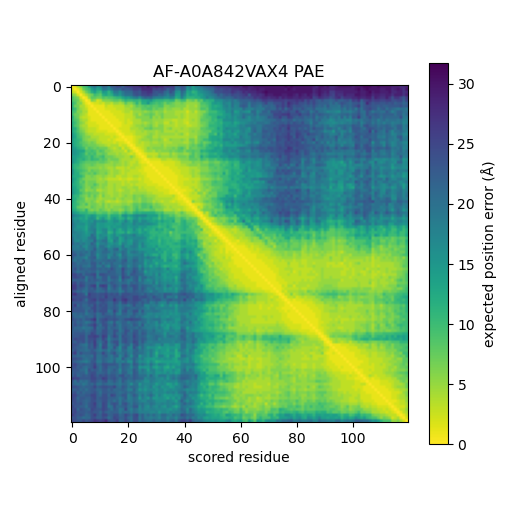51 2.132 8.863 1.00 78.62 92 ASP A O 1
ATOM 743 N N . GLN A 1 93 ? 5.184 3.258 6.957 1.00 73.81 93 GLN A N 1
ATOM 744 C CA . GLN A 1 93 ? 3.729 3.131 7.016 1.00 73.81 93 GLN A CA 1
ATOM 745 C C . GLN A 1 93 ? 3.243 1.696 6.793 1.00 73.81 93 GLN A C 1
ATOM 747 O O . GLN A 1 93 ? 2.215 1.310 7.352 1.00 73.81 93 GLN A O 1
ATOM 752 N N . LYS A 1 94 ? 3.978 0.874 6.029 1.00 76.31 94 LYS A N 1
ATOM 753 C CA . LYS A 1 94 ? 3.618 -0.536 5.816 1.00 76.31 94 LYS A CA 1
ATOM 754 C C . LYS A 1 94 ? 3.708 -1.315 7.107 1.00 76.31 94 LYS A C 1
ATOM 756 O O . LYS A 1 94 ? 2.762 -2.003 7.478 1.00 76.31 94 LYS A O 1
ATOM 761 N N . LYS A 1 95 ? 4.826 -1.165 7.815 1.00 78.50 95 LYS A N 1
ATOM 762 C CA . LYS A 1 95 ? 5.027 -1.850 9.089 1.00 78.50 95 LYS A CA 1
ATOM 763 C C . LYS A 1 95 ? 3.985 -1.422 10.122 1.00 78.50 95 LYS A C 1
ATOM 765 O O . LYS A 1 95 ? 3.463 -2.261 10.852 1.00 78.50 95 LYS A O 1
ATOM 770 N N . LEU A 1 96 ? 3.648 -0.132 10.152 1.00 80.88 96 LEU A N 1
ATOM 771 C CA . LEU A 1 96 ? 2.585 0.375 11.013 1.00 80.88 96 LEU A CA 1
ATOM 772 C C . LEU A 1 96 ? 1.230 -0.263 10.679 1.00 80.88 96 LEU A C 1
ATOM 774 O O . LEU A 1 96 ? 0.520 -0.701 11.583 1.00 80.88 96 LEU A O 1
ATOM 778 N N . ILE A 1 97 ? 0.879 -0.347 9.396 1.00 81.19 97 ILE A N 1
ATOM 779 C CA . ILE A 1 97 ? -0.347 -1.005 8.941 1.00 81.19 97 ILE A CA 1
ATOM 780 C C . ILE A 1 97 ? -0.369 -2.479 9.344 1.00 81.19 97 ILE A C 1
ATOM 782 O O . ILE A 1 97 ? -1.371 -2.923 9.899 1.00 81.19 97 ILE A O 1
ATOM 786 N N . ASP A 1 98 ? 0.727 -3.213 9.157 1.00 80.94 98 ASP A N 1
ATOM 787 C CA . ASP A 1 98 ? 0.819 -4.617 9.563 1.00 80.94 98 ASP A CA 1
ATOM 788 C C . ASP A 1 98 ? 0.623 -4.778 11.082 1.00 80.94 98 ASP A C 1
ATOM 790 O O . ASP A 1 98 ? -0.086 -5.677 11.545 1.00 80.94 98 ASP A O 1
ATOM 794 N N . GLU A 1 99 ? 1.208 -3.894 11.893 1.00 82.31 99 GLU A N 1
ATOM 795 C CA . GLU A 1 99 ? 1.018 -3.892 13.347 1.00 82.31 99 GLU A CA 1
ATOM 796 C C . GLU A 1 99 ? -0.435 -3.593 13.744 1.00 82.31 99 GLU A C 1
ATOM 798 O O . GLU A 1 99 ? -0.994 -4.267 14.617 1.00 82.31 99 GLU A O 1
ATOM 803 N N . LEU A 1 100 ? -1.065 -2.606 13.101 1.00 81.75 100 LEU A N 1
ATOM 804 C CA . LEU A 1 100 ? -2.455 -2.225 13.357 1.00 81.75 100 LEU A CA 1
ATOM 805 C C . LEU A 1 100 ? -3.435 -3.299 12.886 1.00 81.75 100 LEU A C 1
ATOM 807 O O . LEU A 1 100 ? -4.390 -3.593 13.601 1.00 81.75 100 LEU A O 1
ATOM 811 N N . GLN A 1 101 ? -3.173 -3.946 11.753 1.00 82.88 101 GLN A N 1
ATOM 812 C CA . GLN A 1 101 ? -3.959 -5.070 11.258 1.00 82.88 101 GLN A CA 1
ATOM 813 C C . GLN A 1 101 ? -3.912 -6.254 12.228 1.00 82.88 101 GLN A C 1
ATOM 815 O O . GLN A 1 101 ? -4.930 -6.908 12.452 1.00 82.88 101 GLN A O 1
ATOM 820 N N . ASN A 1 102 ? -2.753 -6.526 12.832 1.00 83.25 102 ASN A N 1
ATOM 821 C CA . ASN A 1 102 ? -2.618 -7.596 13.819 1.00 83.25 102 ASN A CA 1
ATOM 822 C C . ASN A 1 102 ? -3.311 -7.262 15.149 1.00 83.25 102 ASN A C 1
ATOM 824 O O . ASN A 1 102 ? -3.873 -8.153 15.786 1.00 83.25 102 ASN A O 1
ATOM 828 N N . LYS A 1 103 ? -3.279 -5.994 15.577 1.00 80.12 103 LYS A N 1
ATOM 829 C CA . LYS A 1 103 ? -3.921 -5.550 16.824 1.00 80.12 103 LYS A CA 1
ATOM 830 C C . LYS A 1 103 ? -5.438 -5.383 16.693 1.00 80.12 103 LYS A C 1
ATOM 832 O O . LYS A 1 103 ? -6.156 -5.728 17.627 1.00 80.12 103 LYS A O 1
ATOM 837 N N . PHE A 1 104 ? -5.914 -4.900 15.547 1.00 80.56 104 PHE A N 1
ATOM 838 C CA . PHE A 1 104 ? -7.314 -4.534 15.295 1.00 80.56 104 PHE A CA 1
ATOM 839 C C . PHE A 1 104 ? -7.836 -5.137 13.981 1.00 80.56 104 PHE A C 1
ATOM 841 O O . PHE A 1 104 ? -8.244 -4.416 13.067 1.00 80.56 104 PHE A O 1
ATOM 848 N N . PRO A 1 105 ? -7.830 -6.475 13.837 1.00 80.62 105 PRO A N 1
ATOM 849 C CA . PRO A 1 105 ? -8.149 -7.121 12.567 1.00 80.62 105 PRO A CA 1
ATOM 850 C C . PRO A 1 105 ? -9.595 -6.882 12.114 1.00 80.62 105 PRO A C 1
ATOM 852 O O . PRO A 1 105 ? -9.860 -6.839 10.914 1.00 80.62 105 PRO A O 1
ATOM 855 N N . ALA A 1 106 ? -10.544 -6.722 13.043 1.00 80.62 106 ALA A N 1
ATOM 856 C CA . ALA A 1 106 ? -11.952 -6.515 12.710 1.00 80.62 106 ALA A CA 1
ATOM 857 C C . ALA A 1 106 ? -12.193 -5.117 12.116 1.00 80.62 106 ALA A C 1
ATOM 859 O O . ALA A 1 106 ? -12.824 -4.987 11.067 1.00 80.62 106 ALA A O 1
ATOM 860 N N . GLU A 1 107 ? -11.639 -4.090 12.756 1.00 79.38 107 GLU A N 1
ATOM 861 C CA . GLU A 1 107 ? -11.618 -2.697 12.309 1.00 79.38 107 GLU A CA 1
ATOM 862 C C . GLU A 1 107 ? -10.948 -2.594 10.937 1.00 79.38 107 GLU A C 1
ATOM 864 O O . GLU A 1 107 ? -11.503 -2.009 10.006 1.00 79.38 107 GLU A O 1
ATOM 869 N N . PHE A 1 108 ? -9.794 -3.246 10.780 1.00 81.31 108 PHE A N 1
ATOM 870 C CA . PHE A 1 108 ? -9.032 -3.220 9.537 1.00 81.31 108 PHE A CA 1
ATOM 871 C C . PHE A 1 108 ? -9.798 -3.861 8.371 1.00 81.31 108 PHE A C 1
ATOM 873 O O . PHE A 1 108 ? -9.826 -3.322 7.267 1.00 81.31 108 PHE A O 1
ATOM 880 N N . GLN A 1 109 ? -10.500 -4.973 8.608 1.00 79.56 109 GLN A N 1
ATOM 881 C CA . GLN A 1 109 ? -11.344 -5.617 7.593 1.00 79.56 109 GLN A CA 1
ATOM 882 C C . GLN A 1 109 ? -12.526 -4.739 7.160 1.00 79.56 109 GLN A C 1
ATOM 884 O O . GLN A 1 109 ? -12.910 -4.745 5.987 1.00 79.56 109 GLN A O 1
ATOM 889 N N . ILE A 1 110 ? -13.106 -3.967 8.082 1.00 79.44 110 ILE A N 1
ATOM 890 C CA . ILE A 1 110 ? -14.150 -2.986 7.755 1.00 79.44 110 ILE A CA 1
ATOM 891 C C . ILE A 1 110 ? -13.559 -1.862 6.899 1.00 79.44 110 ILE A C 1
ATOM 893 O O . ILE A 1 110 ? -14.153 -1.497 5.883 1.00 79.44 110 ILE A O 1
ATOM 897 N N . CYS A 1 111 ? -12.366 -1.376 7.245 1.00 78.38 111 CYS A N 1
ATOM 898 C CA . CYS A 1 111 ? -11.664 -0.346 6.482 1.00 78.38 111 CYS A CA 1
ATOM 899 C C . CYS A 1 111 ? -11.335 -0.811 5.063 1.00 78.38 111 CYS A C 1
ATOM 901 O O . CYS A 1 111 ? -11.634 -0.097 4.110 1.00 78.38 111 CYS A O 1
ATOM 903 N N . LEU A 1 112 ? -10.822 -2.034 4.897 1.00 74.50 112 LEU A N 1
ATOM 904 C CA . LEU A 1 112 ? -10.540 -2.623 3.584 1.00 74.50 112 LEU A CA 1
ATOM 905 C C . LEU A 1 112 ? -11.809 -2.780 2.733 1.00 74.50 112 LEU A C 1
ATOM 907 O O . LEU A 1 112 ? -11.786 -2.508 1.533 1.00 74.50 112 LEU A O 1
ATOM 911 N N . LYS A 1 113 ? -12.941 -3.157 3.345 1.00 78.31 113 LYS A N 1
ATOM 912 C CA . LYS A 1 113 ? -14.24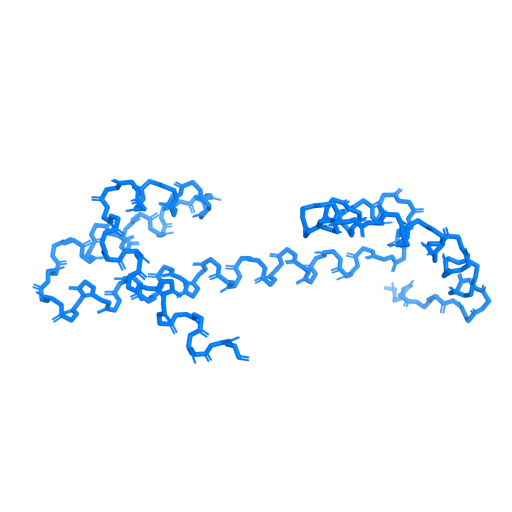3 -3.199 2.658 1.00 78.31 113 LYS A CA 1
ATOM 913 C C . LYS A 1 113 ? -14.741 -1.811 2.258 1.00 78.31 113 LYS A C 1
ATOM 915 O O . LYS A 1 113 ? -15.247 -1.649 1.153 1.00 78.31 113 LYS A O 1
ATOM 920 N N . ARG A 1 114 ? -14.607 -0.804 3.127 1.00 74.12 114 ARG A N 1
ATOM 921 C CA . ARG A 1 114 ? -14.968 0.586 2.796 1.00 74.12 114 ARG A CA 1
ATOM 922 C C . ARG A 1 114 ? -14.062 1.139 1.697 1.00 74.12 114 ARG A C 1
ATOM 924 O O . ARG A 1 114 ? -14.554 1.816 0.802 1.00 74.12 114 ARG A O 1
ATOM 931 N N . PHE A 1 115 ? -12.770 0.818 1.734 1.00 75.62 115 PHE A N 1
ATOM 932 C CA . PHE A 1 115 ? -11.801 1.212 0.718 1.00 75.62 115 PHE A CA 1
ATOM 933 C C . PHE A 1 115 ? -12.162 0.615 -0.646 1.00 75.62 115 PHE A C 1
ATOM 935 O O . PHE A 1 115 ? -12.295 1.357 -1.616 1.00 75.62 115 PHE A O 1
ATOM 942 N N . SER A 1 116 ? -12.435 -0.692 -0.717 1.00 68.38 116 SER A N 1
ATOM 943 C CA . SER A 1 116 ? -12.845 -1.330 -1.974 1.00 68.38 116 SER A CA 1
ATOM 944 C C . SER A 1 116 ? -14.199 -0.845 -2.494 1.00 68.38 116 SER A C 1
ATOM 946 O O . SER A 1 116 ? -14.432 -0.903 -3.689 1.00 68.38 116 SER A O 1
ATOM 948 N N . GLN A 1 117 ? -15.090 -0.330 -1.643 1.00 69.75 117 GLN A N 1
ATOM 949 C CA . GLN A 1 117 ? -16.362 0.261 -2.080 1.00 69.75 117 GLN A CA 1
ATOM 950 C C . GLN A 1 117 ? -16.246 1.726 -2.520 1.00 69.75 117 GLN A C 1
ATOM 952 O O . GLN A 1 117 ? -17.009 2.160 -3.378 1.00 69.75 117 GLN A O 1
ATOM 957 N N . LYS A 1 118 ? -15.338 2.504 -1.916 1.00 60.88 118 LYS A N 1
ATOM 958 C CA . LYS A 1 118 ? -15.120 3.925 -2.248 1.00 60.88 118 LYS A CA 1
ATOM 959 C C . LYS A 1 118 ? -14.178 4.134 -3.433 1.00 60.88 118 LYS A C 1
ATOM 961 O O . LYS A 1 118 ? -14.249 5.191 -4.053 1.00 60.88 118 LYS A O 1
ATOM 966 N N . PHE A 1 119 ? -13.281 3.183 -3.691 1.00 58.66 119 PHE A N 1
ATOM 967 C CA . PHE A 1 119 ? -12.185 3.335 -4.651 1.00 58.66 119 PHE A CA 1
ATOM 968 C C . PHE A 1 119 ? -12.114 2.218 -5.716 1.00 58.66 119 PHE A C 1
ATOM 970 O O . PHE A 1 119 ? -11.116 2.160 -6.433 1.00 58.66 119 PHE A O 1
ATOM 977 N N . ALA A 1 120 ? -13.135 1.352 -5.828 1.00 50.75 120 ALA A N 1
ATOM 978 C CA . ALA A 1 120 ? -13.356 0.497 -7.009 1.00 50.75 120 ALA A CA 1
ATOM 979 C C . ALA A 1 120 ? -14.184 1.224 -8.074 1.00 50.75 120 ALA A C 1
ATOM 981 O O . ALA A 1 120 ? -13.954 0.939 -9.270 1.00 50.75 120 ALA A O 1
#

Solvent-accessible surface area (backbone atoms only — not comparable to full-atom values): 6933 Å² total; per-residue (Å²): 134,90,77,87,73,78,48,73,69,56,50,51,53,51,49,64,64,43,52,68,59,57,72,71,51,84,45,74,66,52,44,49,55,52,54,66,46,41,33,81,78,35,69,91,44,40,69,60,41,54,50,51,52,51,51,50,52,54,50,51,53,51,51,53,50,44,43,43,51,57,32,51,74,68,67,37,60,68,60,35,50,56,49,51,54,46,60,76,70,44,96,48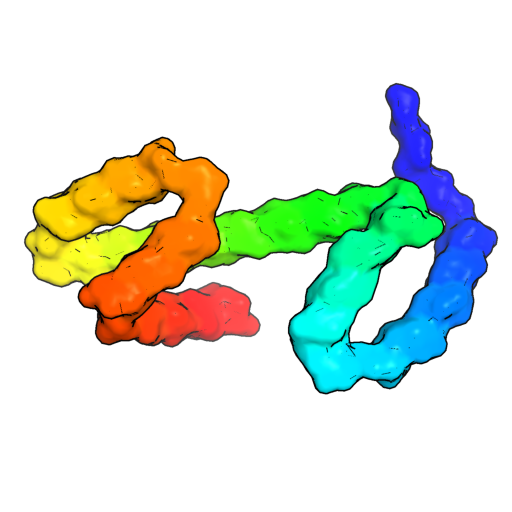,66,66,62,50,48,55,54,46,39,71,75,38,48,69,60,42,53,52,31,53,53,51,48,56,69,77,73,108

pLDDT: mean 74.84, std 8.66, range [41.19, 84.38]